Protein 2X5P (pdb70)

Foldseek 3Di:
DKDKDAVVAWAKEKEAEAAPVRFGDWAWWKFKAFPVRDTPDIDTGDRDIDIDTDNFGKMKIFGPDDPPPWDGADIWIWTAYNQQWIDTPHDIDHHRMYMYGYID

Organism: Streptococcus pyogenes (NCBI:txid1314)

Solvent-accessible surface area: 5458 Å² total; per-residue (Å²): 51,40,81,1,42,74,111,151,47,57,18,69,0,52,2,0,5,54,26,144,106,39,128,55,27,56,34,0,38,0,29,1,69,35,80,98,46,137,54,76,31,84,30,101,12,96,26,131,48,55,58,14,147,15,91,42,32,82,17,18,0,25,4,60,47,31,25,144,84,68,141,80,16,111,47,2,61,1,59,5,54,80,140,15,65,0,39,4,118,78,106,53,21,125,49,96,2,1,0,3,0,42,1,88

B-factor: mean 23.14, std 10.89, range [11.83, 92.54]

Secondary structure (DSSP, 8-state):
-EEEEE----EEEEEEEE-TT-PBPP--EEEEE-TTS-EEEEEE--SS-EEEEE-SEEEEEEEEE--TT-PPPPPEEEEE-TT--EEETTEEE-SSEEEEEEP-

Nearest PDB structures (foldseek):
  2x5p-assembly1_A  TM=1.010E+00  e=1.824E-20  Streptococcus pyogenes
  5tth-assembly1_A  TM=9.859E-01  e=7.751E-12  Danio rerio
  4mli-assembly2_C  TM=9.754E-01  e=7.751E-12  Streptococcus pyogenes
  2xic-assembly1_A  TM=8.878E-01  e=5.999E-05  Streptococcus pyogenes
  4bug-assembly1_A  TM=8.940E-01  e=2.823E-04  Streptococcus pyogenes

Radius of gyration: 12.8 Å; Cα contacts (8 Å, |Δi|>4): 279; chains: 1; bounding box: 41×27×27 Å

InterPro domains:
  IPR004237 Fibronectin binding repeat [PF02986] (566-600)
  IPR004237 Fibronectin binding repeat [PF02986] (602-637)
  IPR004237 Fibronectin binding repeat [PF02986] (639-665)
  IPR013552 Thioester domain [PF08341] (92-212)
  IPR013783 Immunoglobulin-like fold [G3DSA:2.60.40.10] (438-557)
  IPR023849 TQXA domain [TIGR03934] (145-184)
  IPR041033 SpaA-like, prealbumin fold domain subgroup 1 [PF17802] (465-544)

Sequence (104 aa):
GAMVDTLDSATHIKFSKRDIDGKELAGATMELRDSSGKTISTWISDGQVKDFYLMPGKYTFVETAAPDGYEVATTAITFTVNEQGQVTVNGKATKGDAHIVMVDA

CATH classification: 2.60.40.10

Structure (mmCIF, N/CA/C/O backbone):
data_2X5P
#
_entry.id   2X5P
#
_cell.length_a   57.220
_cell.length_b   57.220
_cell.length_c   64.580
_cell.angle_alpha   90.00
_cell.angle_beta   90.00
_cell.angle_gamma   120.00
#
_symmetry.space_group_name_H-M   'P 61'
#
loop_
_entity.id
_entity.type
_entity.pdbx_description
1 polymer 'FIBRONECTIN BINDING PROTEIN'
2 water water
#
loop_
_atom_site.group_PDB
_atom_site.id
_atom_site.type_symbol
_atom_site.label_atom_id
_atom_site.label_alt_id
_atom_site.label_comp_id
_atom_site.label_asym_id
_atom_site.label_entity_id
_atom_site.label_seq_id
_atom_site.pdbx_PDB_ins_code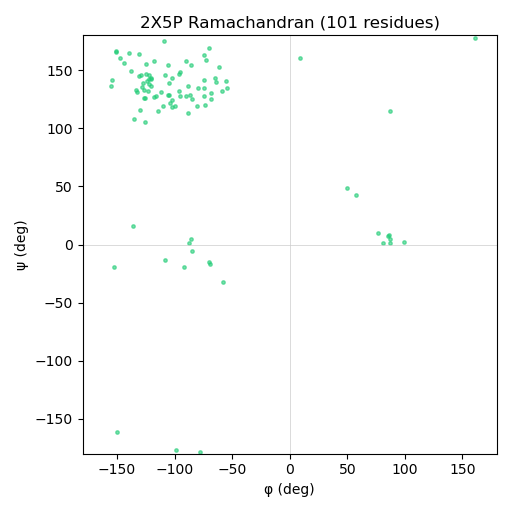
_atom_site.Cartn_x
_atom_site.Cartn_y
_atom_site.Cartn_z
_atom_site.occupancy
_atom_site.B_iso_or_equiv
_atom_site.auth_seq_id
_atom_site.auth_comp_id
_atom_site.auth_asym_id
_atom_site.auth_atom_id
_atom_site.pdbx_PDB_model_num
ATOM 1 N N . GLY A 1 1 ? 69.503 25.869 3.855 1.00 24.76 -2 GLY A N 1
ATOM 2 C CA . GLY A 1 1 ? 68.967 25.068 2.718 1.00 22.41 -2 GLY A CA 1
ATOM 3 C C . GLY A 1 1 ? 67.710 24.373 3.165 1.00 21.20 -2 GLY A C 1
ATOM 4 O O . GLY A 1 1 ? 67.577 24.074 4.339 1.00 20.47 -2 GLY A O 1
ATOM 5 N N . ALA A 1 2 ? 66.792 24.135 2.230 1.00 21.61 -1 ALA A N 1
ATOM 6 C CA . ALA A 1 2 ? 65.450 23.689 2.554 1.00 21.16 -1 ALA A CA 1
ATOM 7 C C . ALA A 1 2 ? 65.165 22.371 1.864 1.00 23.57 -1 ALA A C 1
ATOM 8 O O . ALA A 1 2 ? 65.505 22.176 0.691 1.00 22.02 -1 ALA A O 1
ATOM 10 N N . MET A 1 3 ? 64.524 21.465 2.584 1.00 26.32 0 MET A N 1
ATOM 11 C CA . MET A 1 3 ? 63.946 20.308 1.930 1.00 28.46 0 MET A CA 1
ATOM 12 C C . MET A 1 3 ? 62.742 19.805 2.694 1.00 28.37 0 MET A C 1
ATOM 13 O O . MET A 1 3 ? 62.526 20.184 3.838 1.00 23.34 0 MET A O 1
ATOM 18 N N . VAL A 1 4 ? 61.979 18.945 2.031 1.00 30.34 1 VAL A N 1
ATOM 19 C CA . VAL A 1 4 ? 60.853 18.274 2.648 1.00 29.54 1 VAL A CA 1
ATOM 20 C C . VAL A 1 4 ? 60.950 16.781 2.351 1.00 34.94 1 VAL A C 1
ATOM 21 O O . VAL A 1 4 ? 61.405 16.372 1.279 1.00 37.54 1 VAL A O 1
ATOM 25 N N . ASP A 1 5 ? 60.534 15.978 3.321 1.00 38.53 2 ASP A N 1
ATOM 26 C CA . ASP A 1 5 ? 60.392 14.541 3.135 1.00 42.01 2 ASP A CA 1
ATOM 27 C C . ASP A 1 5 ? 59.272 14.049 4.063 1.00 43.06 2 ASP A C 1
ATOM 28 O O . ASP A 1 5 ? 58.440 14.847 4.513 1.00 34.91 2 ASP A O 1
ATOM 33 N N . THR A 1 6 ? 59.234 12.747 4.332 1.00 49.94 3 THR A N 1
ATOM 34 C CA . THR A 1 6 ? 58.266 12.190 5.275 1.00 51.74 3 THR A CA 1
ATOM 35 C C . THR A 1 6 ? 58.953 11.433 6.428 1.00 60.17 3 THR A C 1
ATOM 36 O O . THR A 1 6 ? 59.978 10.775 6.224 1.00 66.53 3 THR A O 1
ATOM 40 N N . LEU A 1 7 ? 58.401 11.556 7.637 1.00 63.33 4 LEU A N 1
ATOM 41 C CA . LEU A 1 7 ? 58.898 10.815 8.807 1.00 67.46 4 LEU A CA 1
ATOM 42 C C . LEU A 1 7 ? 57.782 10.595 9.822 1.00 71.45 4 LEU A C 1
ATOM 43 O O . LEU A 1 7 ? 57.406 11.517 10.549 1.00 74.10 4 LEU A O 1
ATOM 48 N N . ASP A 1 25 ? 38.375 23.585 9.765 1.00 36.21 22 ASP A N 1
ATOM 49 C CA . ASP A 1 25 ? 39.360 23.137 8.744 1.00 34.44 22 ASP A CA 1
ATOM 50 C C . ASP A 1 25 ? 40.308 22.105 9.364 1.00 31.50 22 ASP A C 1
ATOM 51 O O . ASP A 1 25 ? 40.440 21.985 10.594 1.00 31.28 22 ASP A O 1
ATOM 56 N N . SER A 1 26 ? 40.941 21.345 8.486 1.00 26.32 23 SER A N 1
ATOM 57 C CA . SER A 1 26 ? 41.840 20.296 8.871 1.00 25.50 23 SER A CA 1
ATOM 58 C C . SER A 1 26 ? 43.190 20.877 9.235 1.00 23.97 23 SER A C 1
ATOM 59 O O . SER A 1 26 ? 43.729 21.740 8.519 1.00 24.20 23 SER A O 1
ATOM 62 N N . ALA A 1 27 ? 43.724 20.389 10.345 1.00 21.58 24 ALA A N 1
ATOM 63 C CA . ALA A 1 27 ? 45.079 20.688 10.762 1.00 20.01 24 ALA A CA 1
ATOM 64 C C . ALA A 1 27 ? 45.975 19.561 10.275 1.00 18.82 24 ALA A C 1
ATOM 65 O O . ALA A 1 27 ? 45.555 18.386 10.162 1.00 22.06 24 ALA A O 1
ATOM 67 N N . THR A 1 28 ? 47.215 19.916 9.970 1.00 20.19 25 THR A N 1
ATOM 68 C CA . THR A 1 28 ? 48.200 18.961 9.511 1.00 19.56 25 THR A CA 1
ATOM 69 C C . THR A 1 28 ? 49.400 19.002 10.439 1.00 19.11 25 THR A C 1
ATOM 70 O O . THR A 1 28 ? 49.912 20.086 10.787 1.00 18.16 25 THR A O 1
ATOM 74 N N . HIS A 1 29 ? 49.821 17.816 10.847 1.00 19.67 26 HIS A N 1
ATOM 75 C CA . HIS A 1 29 ? 51.000 17.656 11.673 1.00 20.06 26 HIS A CA 1
ATOM 76 C C . HIS A 1 29 ? 52.254 17.722 10.790 1.00 19.90 26 HIS A C 1
ATOM 77 O O . HIS A 1 29 ? 52.421 16.923 9.857 1.00 22.48 26 HIS A O 1
ATOM 84 N N . ILE A 1 30 ? 53.106 18.701 11.068 1.00 19.28 27 ILE A N 1
ATOM 85 C CA . ILE A 1 30 ? 54.364 18.874 10.365 1.00 20.25 27 ILE A CA 1
ATOM 86 C C . ILE A 1 30 ? 55.514 18.793 11.367 1.00 20.60 27 ILE A C 1
ATOM 87 O O . ILE A 1 30 ? 55.446 19.363 12.468 1.00 22.07 27 ILE A O 1
ATOM 92 N N . LYS A 1 31 ? 56.565 18.078 10.979 1.00 19.02 28 LYS A N 1
ATOM 93 C CA . LYS A 1 31 ? 57.773 17.987 11.777 1.00 19.19 28 LYS A CA 1
ATOM 94 C C . LYS A 1 31 ? 58.827 18.898 11.164 1.00 18.12 28 LYS A C 1
ATOM 95 O O . LYS A 1 31 ? 58.886 19.071 9.944 1.00 19.02 28 LYS A O 1
ATOM 101 N N . PHE A 1 32 ? 59.611 19.523 12.029 1.00 16.39 29 PHE A N 1
ATOM 102 C CA . PHE A 1 32 ? 60.687 20.386 11.606 1.00 15.78 29 PHE A CA 1
ATOM 103 C C . PHE A 1 32 ? 61.983 19.958 12.270 1.00 16.37 29 PHE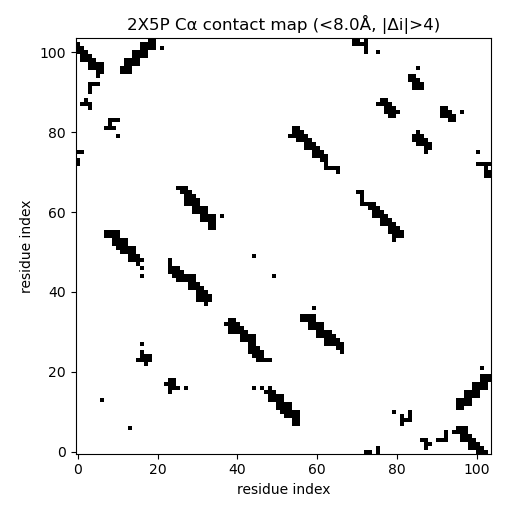 A C 1
ATOM 104 O O . PHE A 1 32 ? 62.019 19.721 13.475 1.00 16.01 29 PHE A O 1
ATOM 112 N N . SER A 1 33 ? 63.046 19.866 11.475 1.00 16.38 30 SER A N 1
ATOM 113 C CA . SER A 1 33 ? 64.394 19.653 12.002 1.00 16.48 30 SER A CA 1
ATOM 114 C C . SER A 1 33 ? 65.331 20.732 11.534 1.00 15.60 30 SER A C 1
ATOM 115 O O . SER A 1 33 ? 65.267 21.144 10.375 1.00 15.59 30 SER A O 1
ATOM 118 N N . LYS A 1 34 ? 66.209 21.161 12.437 1.00 16.08 31 LYS A N 1
ATOM 119 C CA . LYS A 1 34 ? 67.374 21.968 12.098 1.00 15.57 31 LYS A CA 1
ATOM 120 C C . LYS A 1 34 ? 68.562 21.014 12.116 1.00 16.45 31 LYS A C 1
ATOM 121 O O . LYS A 1 34 ? 68.853 20.410 13.140 1.00 16.40 31 LYS A O 1
ATOM 127 N N . ARG A 1 35 ? 69.217 20.869 10.970 1.00 15.95 32 ARG A N 1
ATOM 128 C CA . ARG A 1 35 ? 70.297 19.884 10.828 1.00 16.60 32 ARG A CA 1
ATOM 129 C C . ARG A 1 35 ? 71.540 20.497 10.211 1.00 16.93 32 ARG A C 1
ATOM 130 O O . ARG A 1 35 ? 71.497 21.597 9.657 1.00 16.14 32 ARG A O 1
ATOM 138 N N . ASP A 1 36 ? 72.655 19.782 10.346 1.00 14.52 33 ASP A N 1
ATOM 139 C CA . ASP A 1 36 ? 73.870 20.141 9.617 1.00 14.63 33 ASP A CA 1
ATOM 140 C C . ASP A 1 36 ? 73.979 19.248 8.368 1.00 15.66 33 ASP 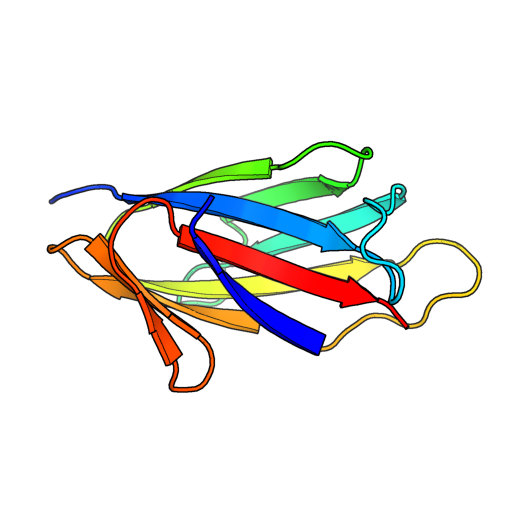A C 1
ATOM 141 O O . ASP A 1 36 ? 73.070 18.468 8.063 1.00 15.73 33 ASP A O 1
ATOM 146 N N . ILE A 1 37 ? 75.064 19.385 7.619 1.00 16.10 34 ILE A N 1
ATOM 147 C CA . ILE A 1 37 ? 75.141 18.667 6.337 1.00 17.30 34 ILE A CA 1
ATOM 148 C C . ILE A 1 37 ? 75.302 17.149 6.500 1.00 17.33 34 ILE A C 1
ATOM 149 O O . ILE A 1 37 ? 75.072 16.397 5.547 1.00 17.44 34 ILE A O 1
ATOM 154 N N . ASP A 1 38 ? 75.652 16.711 7.711 1.00 16.58 35 ASP A N 1
ATOM 155 C CA . ASP A 1 38 ? 75.706 15.293 8.053 1.00 17.14 35 ASP A CA 1
ATOM 156 C C . ASP A 1 38 ? 74.360 14.771 8.544 1.00 17.41 35 ASP A C 1
ATOM 157 O O . ASP A 1 38 ? 74.237 13.607 8.925 1.00 17.60 35 ASP A O 1
ATOM 162 N N . GLY A 1 39 ? 73.343 15.639 8.560 1.00 15.62 36 GLY A N 1
ATOM 163 C CA . GLY A 1 39 ? 72.023 15.260 9.020 1.00 16.87 36 GLY A CA 1
ATOM 164 C C . GLY A 1 39 ? 71.870 15.170 10.522 1.00 18.58 36 GLY A C 1
ATOM 165 O O . GLY A 1 39 ? 70.840 14.678 11.004 1.00 20.76 36 GLY A O 1
ATOM 166 N N . LYS A 1 40 ? 72.878 15.630 11.267 1.00 16.01 37 LYS A N 1
ATOM 167 C CA . LYS A 1 40 ? 72.765 15.690 12.729 1.00 18.20 37 LYS A CA 1
ATOM 168 C C . LYS A 1 40 ? 71.848 16.846 13.125 1.00 18.74 37 LYS A C 1
ATOM 169 O O . LYS A 1 40 ? 71.873 17.913 12.510 1.00 17.86 37 LYS A O 1
ATOM 175 N N . GLU A 1 41 ? 71.043 16.613 14.155 1.00 19.23 38 GLU A N 1
ATOM 176 C CA . GLU A 1 41 ? 70.186 17.665 14.700 1.00 19.31 38 GLU A CA 1
ATOM 177 C C . GLU A 1 41 ? 71.109 18.682 15.359 1.00 19.48 38 GLU A C 1
ATOM 178 O O . GLU A 1 41 ? 71.929 18.324 16.216 1.00 26.17 38 GLU A O 1
ATOM 184 N N . LEU A 1 42 ? 70.985 19.945 14.959 1.00 18.33 39 LEU A N 1
ATOM 185 C CA . LEU A 1 42 ? 71.861 21.005 15.411 1.00 18.35 39 LEU A CA 1
ATOM 186 C C . LEU A 1 42 ? 71.138 21.844 16.440 1.00 18.15 39 LEU A C 1
ATOM 187 O O . LEU A 1 42 ? 70.094 22.414 16.142 1.00 18.32 39 LEU A O 1
ATOM 192 N N . ALA A 1 43 ? 71.717 21.936 17.629 1.00 17.97 40 ALA A N 1
ATOM 193 C CA . ALA A 1 43 ? 71.170 22.755 18.715 1.00 16.48 40 ALA A CA 1
ATOM 194 C C . ALA A 1 43 ? 71.631 24.212 18.642 1.00 16.55 40 ALA A C 1
ATOM 195 O O . ALA A 1 43 ? 72.702 24.527 18.086 1.00 18.85 40 ALA A O 1
ATOM 197 N N . GLY A 1 44 ? 70.827 25.105 19.216 1.00 17.20 41 GLY A N 1
ATOM 198 C CA . GLY A 1 44 ? 71.267 26.463 19.480 1.00 17.87 41 GLY A CA 1
ATOM 199 C C . GLY A 1 44 ? 70.838 27.511 18.483 1.00 16.33 41 GLY A C 1
ATOM 200 O O . GLY A 1 44 ? 71.215 28.676 18.626 1.00 16.67 41 GLY A O 1
ATOM 201 N N . ALA A 1 45 ? 70.058 27.104 17.476 1.00 14.89 42 ALA A N 1
ATOM 202 C CA . ALA A 1 45 ? 69.495 28.020 16.488 1.00 14.18 42 ALA A CA 1
ATOM 203 C C . ALA A 1 45 ? 68.179 28.597 16.979 1.00 13.68 42 ALA A C 1
ATOM 204 O O . ALA A 1 45 ? 67.311 27.852 17.387 1.00 15.61 42 ALA A O 1
ATOM 206 N N . THR A 1 46 ? 68.039 29.920 16.947 1.00 13.40 43 THR A N 1
ATOM 207 C CA . THR A 1 46 ? 66.749 30.545 17.253 1.00 13.17 43 THR A CA 1
ATOM 208 C C . THR A 1 46 ? 65.909 30.558 16.001 1.00 12.71 43 THR A C 1
ATOM 209 O O . THR A 1 46 ? 66.346 31.049 14.946 1.00 12.45 43 THR A O 1
ATOM 213 N N . MET A 1 47 ? 64.711 29.987 16.120 1.00 12.27 44 MET A N 1
ATOM 214 C CA . MET A 1 47 ? 63.792 29.791 15.012 1.00 12.08 44 MET A CA 1
ATOM 215 C C . MET A 1 47 ? 62.468 30.470 15.277 1.00 12.18 44 MET A C 1
ATOM 216 O O . MET A 1 47 ? 62.002 30.517 16.420 1.00 12.41 44 MET A O 1
ATOM 221 N N . GLU A 1 48 ? 61.861 30.966 14.207 1.00 12.62 45 GLU A N 1
ATOM 222 C CA . GLU A 1 48 ? 60.501 31.450 14.231 1.00 12.35 45 GLU A CA 1
ATOM 223 C C . GLU A 1 48 ? 59.685 30.819 13.105 1.00 12.69 45 GLU A C 1
ATOM 224 O O . GLU A 1 48 ? 60.192 30.537 12.016 1.00 13.60 45 GLU A O 1
ATOM 230 N N . LEU A 1 49 ? 58.415 30.588 13.401 1.00 12.50 46 LEU A N 1
ATOM 231 C CA . LEU A 1 49 ? 57.422 30.272 12.391 1.00 12.11 46 LEU A CA 1
ATOM 232 C C . LEU A 1 49 ? 56.574 31.504 12.204 1.00 11.93 46 LEU A C 1
ATOM 233 O O . LEU A 1 49 ? 56.055 32.057 13.178 1.00 13.63 46 LEU A O 1
ATOM 238 N N . ARG A 1 50 ? 56.416 31.933 10.958 1.00 13.73 47 ARG A N 1
ATOM 239 C CA . ARG A 1 50 ? 55.600 33.110 10.647 1.00 15.08 47 ARG A CA 1
ATOM 240 C C . ARG A 1 50 ? 54.452 32.746 9.716 1.00 15.57 47 ARG A C 1
ATOM 241 O O . ARG A 1 50 ? 54.5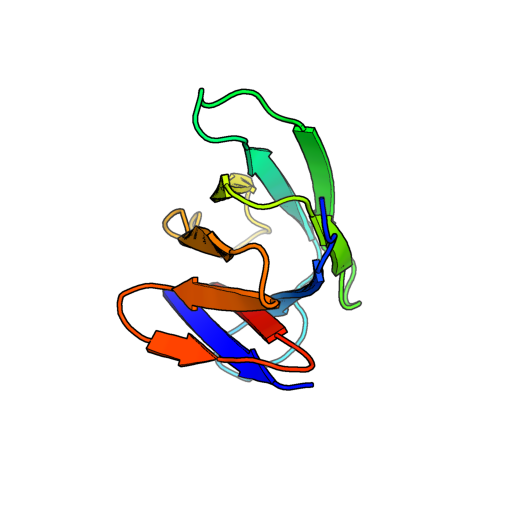97 31.891 8.835 1.00 13.88 47 ARG A O 1
ATOM 249 N N . ASP A 1 51 ? 53.310 33.392 9.942 1.00 16.07 48 ASP A N 1
ATOM 250 C CA . ASP A 1 51 ? 52.141 33.224 9.079 1.00 16.74 48 ASP A CA 1
ATOM 251 C C . ASP A 1 51 ? 52.303 34.031 7.789 1.00 17.14 48 ASP A C 1
ATOM 252 O O . ASP A 1 51 ? 53.326 34.686 7.575 1.00 18.12 48 ASP A O 1
ATOM 257 N N . SER A 1 52 ? 51.297 33.991 6.918 1.00 18.06 49 SER A N 1
ATOM 258 C CA . SER A 1 52 ? 51.432 34.607 5.597 1.00 19.96 49 SER A CA 1
ATOM 259 C C . SER A 1 52 ? 51.493 36.132 5.643 1.00 20.41 49 SER A C 1
ATOM 260 O O . SER A 1 52 ? 51.931 36.756 4.671 1.00 23.89 49 SER A O 1
ATOM 263 N N . SER A 1 53 ? 51.077 36.709 6.767 1.00 22.08 50 SER A N 1
ATOM 264 C CA . SER A 1 53 ? 51.204 38.148 7.026 1.00 23.18 50 SER A CA 1
ATOM 265 C C . SER A 1 53 ? 52.575 38.548 7.594 1.00 23.80 50 SER A C 1
ATOM 266 O O . SER A 1 53 ? 52.854 39.744 7.760 1.00 26.78 50 SER A O 1
ATOM 269 N N . GLY A 1 54 ? 53.423 37.558 7.890 1.00 22.10 51 GLY A N 1
ATOM 270 C CA . GLY A 1 54 ? 54.737 37.801 8.487 1.00 21.84 51 GLY A CA 1
ATOM 271 C C . GLY A 1 54 ? 54.724 37.878 10.007 1.00 20.89 51 GLY A C 1
ATOM 272 O O . GLY A 1 54 ? 55.740 38.190 10.618 1.00 23.40 51 GLY A O 1
ATOM 273 N N . LYS A 1 55 ? 53.575 37.624 10.624 1.00 19.15 52 LYS A N 1
ATOM 274 C CA . LYS A 1 55 ? 53.483 37.621 12.072 1.00 19.87 52 LYS A CA 1
ATOM 275 C C . LYS A 1 55 ? 54.132 36.356 12.632 1.00 18.01 52 LYS A C 1
ATOM 276 O O . LYS A 1 55 ? 53.864 35.255 12.173 1.00 17.10 52 LYS A O 1
ATOM 282 N N . THR A 1 56 ? 54.941 36.520 13.669 1.00 17.35 53 THR A N 1
ATOM 283 C CA . THR A 1 56 ? 55.518 35.369 14.365 1.00 16.25 53 THR A CA 1
ATOM 284 C C . THR A 1 56 ? 54.472 34.651 15.220 1.00 16.20 53 THR A C 1
ATOM 285 O O . THR A 1 56 ? 53.865 35.252 16.130 1.00 19.20 53 THR A O 1
ATOM 289 N N . ILE A 1 57 ? 54.248 33.372 14.908 1.00 17.00 54 ILE A N 1
ATOM 290 C CA . ILE A 1 57 ? 53.264 32.559 15.631 1.00 16.27 54 ILE A CA 1
ATOM 291 C C . ILE A 1 57 ? 53.894 31.489 16.539 1.00 15.91 54 ILE A C 1
ATOM 292 O O . ILE A 1 57 ? 53.200 30.886 17.371 1.00 17.17 54 ILE A O 1
ATOM 297 N N . SER A 1 58 ? 55.194 31.226 16.365 1.00 14.86 55 SER A N 1
ATOM 298 C CA . SER A 1 58 ? 55.938 30.385 17.290 1.00 14.34 55 SER A CA 1
ATOM 299 C C . SER A 1 58 ? 57.410 30.761 17.250 1.00 13.57 55 SER A C 1
ATOM 300 O O . SER A 1 58 ? 57.947 31.045 16.183 1.00 13.82 55 SER A O 1
ATOM 303 N N . THR A 1 59 ? 58.038 30.743 18.415 1.00 13.13 56 THR A N 1
ATOM 304 C CA . THR A 1 59 ? 59.482 30.946 18.565 1.00 12.91 56 THR A CA 1
ATOM 305 C C . THR A 1 59 ? 60.044 29.796 19.394 1.00 13.21 56 THR A C 1
ATOM 306 O O . THR A 1 59 ? 59.461 29.426 20.403 1.00 14.61 56 THR A O 1
ATOM 310 N N . TRP A 1 60 ? 61.175 29.238 18.976 1.00 13.00 57 TRP A N 1
ATOM 311 C CA . TRP A 1 60 ? 61.824 28.164 19.733 1.00 13.28 57 TRP A CA 1
ATOM 312 C C . TRP A 1 60 ? 63.316 28.187 19.524 1.00 13.55 57 TRP A C 1
ATOM 313 O O . TRP A 1 60 ? 63.814 28.883 18.628 1.00 14.68 57 TRP A O 1
ATOM 324 N N . ILE A 1 61 ? 64.029 27.450 20.362 1.00 14.25 58 ILE A N 1
ATOM 325 C CA . ILE A 1 61 ? 65.456 27.246 20.184 1.00 14.70 58 ILE A CA 1
ATOM 326 C C . ILE A 1 61 ? 65.651 25.774 19.816 1.00 14.62 58 ILE A C 1
ATOM 327 O O . ILE A 1 61 ? 65.102 24.881 20.462 1.00 15.28 58 ILE A O 1
ATOM 332 N N . SER A 1 62 ? 66.415 25.511 18.762 1.00 15.08 59 SER A N 1
ATOM 333 C CA . SER A 1 62 ? 66.673 24.129 18.392 1.00 14.97 59 SER A CA 1
ATOM 334 C C . SER A 1 62 ? 67.451 23.445 19.510 1.00 15.82 59 SER A C 1
ATOM 335 O O . SER A 1 62 ? 68.328 24.054 20.139 1.00 16.95 59 SER A O 1
ATOM 338 N N . ASP A 1 63 ? 67.098 22.189 19.781 1.00 15.13 60 ASP A N 1
ATOM 339 C CA . ASP A 1 63 ? 67.612 21.494 20.957 1.00 16.73 60 ASP A CA 1
ATOM 340 C C . ASP A 1 63 ? 68.059 20.069 20.712 1.00 17.77 60 ASP A C 1
ATOM 341 O O . ASP A 1 63 ? 68.256 19.307 21.667 1.00 19.96 60 ASP A O 1
ATOM 346 N N . GLY A 1 64 ? 68.249 19.710 19.450 1.00 17.45 61 GLY A N 1
ATOM 347 C CA . GLY A 1 64 ? 68.647 18.354 19.094 1.00 18.05 61 GLY A CA 1
ATOM 348 C C . GLY A 1 64 ? 67.501 17.390 18.904 1.00 18.61 61 GLY A C 1
ATOM 349 O O . GLY A 1 64 ? 67.732 16.209 18.622 1.00 22.40 61 GLY A O 1
ATOM 350 N N . GLN A 1 65 ? 66.268 17.884 19.045 1.00 25.25 62 GLN A N 1
ATOM 351 C CA . GLN A 1 65 ? 65.079 17.085 18.836 1.00 26.19 62 GLN A CA 1
ATOM 352 C C . GLN A 1 65 ? 64.259 17.664 17.695 1.00 24.05 62 GLN A C 1
ATOM 353 O O . GLN A 1 65 ? 64.387 18.839 17.352 1.00 21.49 62 GLN A O 1
ATOM 359 N N . VAL A 1 66 ? 63.423 16.816 17.105 1.00 23.66 63 VAL A N 1
ATOM 360 C CA . VAL A 1 66 ? 62.445 17.272 16.131 1.00 22.41 63 VAL A CA 1
ATOM 361 C C . VAL A 1 66 ? 61.441 18.201 16.815 1.00 21.11 63 VAL A C 1
ATOM 362 O O . VAL A 1 66 ? 61.091 18.012 17.981 1.00 23.25 63 VAL A O 1
ATOM 366 N N . LYS A 1 67 ? 61.013 19.221 16.082 1.00 19.86 64 LYS A N 1
ATOM 367 C CA . LYS A 1 67 ? 60.015 20.180 16.550 1.00 19.38 64 LYS A CA 1
ATOM 368 C C . LYS A 1 67 ? 58.717 19.876 15.829 1.00 19.34 64 LYS A C 1
ATOM 369 O O . LYS A 1 67 ? 58.689 19.742 14.609 1.00 19.40 64 LYS A O 1
ATOM 375 N N . ASP A 1 68 ? 57.646 19.740 16.601 1.00 19.50 65 ASP A N 1
ATOM 376 C CA . ASP A 1 68 ? 56.326 19.461 16.040 1.00 19.26 65 ASP A CA 1
ATOM 377 C C . ASP A 1 68 ? 55.487 20.726 15.860 1.00 17.65 65 ASP A C 1
ATOM 378 O O . ASP A 1 68 ? 55.569 21.664 16.657 1.00 16.49 65 ASP A O 1
ATOM 383 N N . PHE A 1 69 ? 54.671 20.711 14.810 1.00 16.66 66 PHE A N 1
ATOM 384 C CA . PHE A 1 69 ? 53.655 21.727 14.573 1.00 16.15 66 PHE A CA 1
ATOM 385 C C . PHE A 1 69 ? 52.364 21.093 14.098 1.00 16.96 66 PHE A C 1
ATOM 386 O O . PHE A 1 69 ? 52.375 20.053 13.442 1.00 17.46 66 PHE A O 1
ATOM 394 N N . TYR A 1 70 ? 51.263 21.741 14.450 1.00 16.64 67 TYR A N 1
ATOM 395 C CA . TYR A 1 70 ? 49.933 21.368 13.974 1.00 17.37 67 TYR A CA 1
ATOM 396 C C . TYR A 1 70 ? 49.333 22.614 13.354 1.00 16.23 67 TYR A C 1
ATOM 397 O O . TYR A 1 70 ? 48.936 23.538 14.071 1.00 18.30 67 TYR A O 1
ATOM 406 N N . LEU A 1 71 ? 49.287 22.649 12.021 1.00 16.27 68 LEU A N 1
ATOM 407 C CA . LEU A 1 71 ? 48.975 23.882 11.318 1.00 16.78 68 LEU A CA 1
ATOM 408 C C . LEU A 1 71 ? 47.742 23.774 10.453 1.00 17.28 68 LEU A C 1
ATOM 409 O O . LEU A 1 71 ? 47.493 22.734 9.837 1.00 16.63 68 LEU A O 1
ATOM 414 N N . MET A 1 72 ? 46.981 24.867 10.430 1.00 15.72 69 MET A N 1
ATOM 415 C CA . MET A 1 72 ? 45.854 25.045 9.520 1.00 17.07 69 MET A CA 1
ATOM 416 C C . MET A 1 72 ? 46.344 25.322 8.105 1.00 16.69 69 MET A C 1
ATOM 417 O O . MET A 1 72 ? 47.485 25.732 7.912 1.00 16.76 69 MET A O 1
ATOM 422 N N . PRO A 1 73 ? 45.465 25.169 7.108 1.00 15.51 70 PRO A N 1
ATOM 423 C CA . PRO A 1 73 ? 45.858 25.530 5.759 1.00 14.94 70 PRO A CA 1
ATOM 424 C C . PRO A 1 73 ? 46.359 26.975 5.657 1.00 14.93 70 PRO A C 1
ATOM 425 O O . PRO A 1 73 ? 45.829 27.886 6.313 1.00 16.47 70 PRO A O 1
ATOM 429 N N . GLY A 1 74 ? 47.402 27.180 4.859 1.00 15.71 71 GLY A N 1
ATOM 430 C CA . GLY A 1 74 ? 47.986 28.505 4.712 1.00 14.61 71 GLY A CA 1
ATOM 431 C C . GLY A 1 74 ? 49.390 28.437 4.166 1.00 13.98 71 GLY A C 1
ATOM 432 O O . GLY A 1 74 ? 49.924 27.358 3.931 1.00 13.65 71 GLY A O 1
ATOM 433 N N . LYS A 1 75 ? 49.959 29.616 3.957 1.00 14.20 72 LYS A N 1
ATOM 434 C CA . LYS A 1 75 ? 51.344 29.774 3.590 1.00 13.87 72 LYS A CA 1
ATOM 435 C C . LYS A 1 75 ? 52.082 30.259 4.838 1.00 13.58 72 LYS A C 1
ATOM 436 O O . LYS A 1 75 ? 51.584 31.115 5.573 1.00 14.53 72 LYS A O 1
ATOM 442 N N . TYR A 1 76 ? 53.276 29.713 5.055 1.00 13.17 73 TYR A N 1
ATOM 443 C CA . TYR A 1 76 ? 54.055 29.974 6.261 1.00 13.07 73 TYR A CA 1
ATOM 444 C C . TYR A 1 76 ? 55.518 30.123 5.880 1.00 13.85 73 TYR A C 1
ATOM 445 O O . TYR A 1 76 ? 55.936 29.748 4.785 1.00 14.23 73 TYR A O 1
ATOM 454 N N . THR A 1 77 ? 56.291 30.662 6.812 1.00 13.65 74 THR A N 1
ATOM 455 C CA . THR A 1 77 ? 57.733 30.729 6.662 1.00 13.62 74 THR A CA 1
ATOM 456 C C . THR A 1 77 ? 58.429 30.282 7.946 1.00 12.75 74 THR A C 1
ATOM 457 O O . THR A 1 77 ? 58.055 30.724 9.029 1.00 13.94 74 THR A O 1
ATOM 461 N N . PHE A 1 78 ? 59.436 29.413 7.807 1.00 12.17 75 PHE A N 1
ATOM 462 C CA . PHE A 1 78 ? 60.402 29.158 8.872 1.00 12.22 75 PHE A CA 1
ATOM 463 C C . PHE A 1 78 ? 61.564 30.137 8.695 1.00 12.85 75 PHE A C 1
ATOM 464 O O . PHE A 1 78 ? 62.159 30.210 7.616 1.00 14.42 75 PHE A O 1
ATOM 472 N N . VAL A 1 79 ? 61.896 30.859 9.759 1.00 12.56 76 VAL A N 1
ATOM 473 C CA . VAL A 1 79 ? 62.967 31.842 9.727 1.00 13.03 76 VAL A CA 1
ATOM 474 C C . VAL A 1 79 ? 63.957 31.528 10.841 1.00 12.87 76 VAL A C 1
ATOM 475 O O . VAL A 1 79 ? 63.583 31.390 12.007 1.00 13.31 76 VAL A O 1
ATOM 479 N N . GLU A 1 80 ? 65.226 31.388 10.482 1.00 13.66 77 GLU A N 1
ATOM 480 C CA . GLU A 1 80 ? 66.282 31.270 11.489 1.00 13.66 77 GLU A CA 1
ATOM 481 C C . GLU A 1 80 ? 66.719 32.687 11.803 1.00 14.27 77 GLU A C 1
ATOM 482 O O . GLU A 1 80 ? 67.268 33.367 10.951 1.00 16.11 77 GLU A O 1
ATOM 488 N N . THR A 1 81 ? 66.461 33.143 13.025 1.00 14.60 78 THR A N 1
ATOM 489 C CA . THR A 1 81 ? 66.789 34.530 13.385 1.00 14.77 78 THR A CA 1
ATOM 490 C C . THR A 1 81 ? 68.186 34.657 14.006 1.00 15.22 78 THR A C 1
ATOM 491 O O . THR A 1 81 ? 68.753 35.746 14.032 1.00 18.02 78 THR A O 1
ATOM 495 N N . ALA A 1 82 ? 68.740 33.549 14.499 1.00 14.84 79 ALA A N 1
ATOM 496 C CA . ALA A 1 82 ? 70.094 33.532 15.051 1.00 15.92 79 ALA A CA 1
ATOM 497 C C . ALA A 1 82 ? 70.631 32.113 14.948 1.00 17.56 79 ALA A C 1
ATOM 498 O O . ALA A 1 82 ? 69.909 31.149 15.220 1.00 16.45 79 ALA A O 1
ATOM 500 N N . ALA A 1 83 ? 71.890 31.999 14.528 1.00 18.30 80 ALA A N 1
ATOM 501 C CA . ALA A 1 83 ? 72.567 30.724 14.340 1.00 19.25 80 ALA A CA 1
ATOM 502 C C . ALA A 1 83 ? 73.575 30.485 15.466 1.00 20.44 80 ALA A C 1
ATOM 503 O O . ALA A 1 83 ? 74.098 31.441 16.030 1.00 23.20 80 ALA A O 1
ATOM 505 N N . PRO A 1 84 ? 73.885 29.206 15.759 1.00 20.91 81 PRO A N 1
ATOM 506 C CA . PRO A 1 84 ? 74.946 28.885 16.731 1.00 22.21 81 PRO A CA 1
ATOM 507 C C . PRO A 1 84 ? 76.342 29.219 16.194 1.00 23.62 81 PRO A C 1
ATOM 508 O O . PRO A 1 84 ? 76.496 29.505 15.005 1.00 22.26 81 PRO A O 1
ATOM 512 N N . ASP A 1 85 ? 77.343 29.186 17.067 1.00 24.40 82 ASP A N 1
ATOM 513 C CA . ASP A 1 85 ? 78.708 29.572 16.687 1.00 25.08 82 ASP A CA 1
ATOM 514 C C . ASP A 1 85 ? 79.182 28.791 15.476 1.00 24.58 82 ASP A C 1
ATOM 515 O O . ASP A 1 85 ? 78.996 27.580 15.403 1.00 26.64 82 ASP A O 1
ATOM 520 N N . GLY A 1 86 ? 79.794 29.499 14.531 1.00 27.24 83 GLY A N 1
ATOM 521 C CA . GLY A 1 86 ? 80.389 28.869 13.350 1.00 28.40 83 GLY A CA 1
ATOM 522 C C . GLY A 1 86 ? 79.426 28.622 12.205 1.00 30.12 83 GLY A C 1
ATOM 523 O O . GLY A 1 86 ? 79.792 27.970 11.222 1.00 32.99 83 GLY A O 1
ATOM 524 N N . TYR A 1 87 ? 78.202 29.140 12.332 1.00 27.90 84 TYR A N 1
ATOM 525 C CA . TYR A 1 87 ? 77.191 29.053 11.283 1.00 25.80 84 TYR A CA 1
ATOM 526 C C . TYR A 1 87 ? 76.666 30.422 10.894 1.00 24.32 84 TYR A C 1
ATOM 527 O O . TYR A 1 87 ? 76.560 31.330 11.726 1.00 27.04 84 TYR A O 1
ATOM 536 N N . GLU A 1 88 ? 76.335 30.559 9.617 1.00 26.23 85 GLU A N 1
ATOM 537 C CA . GLU A 1 88 ? 75.667 31.742 9.097 1.00 26.93 85 GLU A CA 1
ATOM 538 C C . GLU A 1 88 ? 74.183 31.428 9.241 1.00 26.06 85 GLU A C 1
ATOM 539 O O . GLU A 1 88 ? 73.822 30.266 9.309 1.00 26.30 85 GLU A O 1
ATOM 545 N N . VAL A 1 89 ? 73.333 32.444 9.283 1.00 25.17 86 VAL A N 1
ATOM 546 C CA . VAL A 1 89 ? 71.898 32.196 9.254 1.00 23.74 86 VAL A CA 1
ATOM 547 C C . VAL A 1 89 ? 71.499 31.647 7.879 1.00 22.24 86 VAL A C 1
ATOM 548 O O . VAL A 1 89 ? 71.881 32.210 6.834 1.00 22.96 86 VAL A O 1
ATOM 552 N N . ALA A 1 90 ? 70.742 30.544 7.891 1.00 20.74 87 ALA A N 1
ATOM 553 C CA . ALA A 1 90 ? 70.217 29.908 6.687 1.00 20.21 87 ALA A CA 1
ATOM 554 C C . ALA A 1 90 ? 69.094 30.750 6.099 1.00 19.95 87 ALA A C 1
ATOM 555 O O . ALA A 1 90 ? 68.486 31.566 6.797 1.00 20.16 87 ALA A O 1
ATOM 557 N N . THR A 1 91 ? 68.819 30.554 4.813 1.00 18.83 88 THR A N 1
ATOM 558 C CA A THR A 1 91 ? 67.736 31.253 4.133 0.50 18.19 88 THR A CA 1
ATOM 559 C CA B THR A 1 91 ? 67.734 31.284 4.167 0.50 18.52 88 THR A CA 1
ATOM 560 C C . THR A 1 91 ? 66.394 30.767 4.678 1.00 17.37 88 THR A C 1
ATOM 561 O O . THR A 1 91 ? 66.264 29.605 5.046 1.00 17.57 88 THR A O 1
ATOM 568 N N . ALA A 1 92 ? 65.411 31.659 4.734 1.00 18.72 89 ALA A N 1
ATOM 569 C CA . ALA A 1 92 ? 64.075 31.292 5.206 1.00 16.90 89 ALA A CA 1
ATOM 570 C C . ALA A 1 92 ? 63.456 30.219 4.305 1.00 15.89 89 ALA A C 1
ATOM 571 O O . ALA A 1 92 ? 63.790 30.100 3.124 1.00 18.81 89 ALA A O 1
ATOM 573 N N . ILE A 1 93 ? 62.568 29.411 4.878 1.00 14.77 90 ILE A N 1
ATOM 574 C CA . ILE A 1 93 ? 61.863 28.366 4.125 1.00 14.69 90 ILE A CA 1
ATOM 575 C C . ILE A 1 93 ? 60.392 28.708 4.078 1.00 15.30 90 ILE A C 1
ATOM 576 O O . ILE A 1 93 ? 59.723 28.750 5.108 1.00 16.13 90 ILE A O 1
ATOM 581 N N . THR A 1 94 ? 59.913 28.970 2.870 1.00 15.95 91 THR A N 1
ATOM 582 C CA . THR A 1 94 ? 58.496 29.170 2.613 1.00 14.58 91 THR A CA 1
ATOM 583 C C . THR A 1 94 ? 57.850 27.832 2.325 1.00 13.88 91 THR A C 1
ATOM 584 O O . THR A 1 94 ? 58.390 27.021 1.587 1.00 14.75 91 THR A O 1
ATOM 588 N N . PHE A 1 95 ? 56.679 27.604 2.911 1.00 13.38 92 PHE A N 1
ATOM 589 C CA . PHE A 1 95 ? 55.940 26.370 2.645 1.00 13.22 92 PHE A CA 1
ATOM 590 C C . PHE A 1 95 ? 54.440 26.620 2.715 1.00 13.13 92 PHE A C 1
ATOM 591 O O . PHE A 1 95 ? 53.987 27.633 3.264 1.00 13.14 92 PHE A O 1
ATOM 599 N N . THR A 1 96 ? 53.683 25.703 2.113 1.00 12.48 93 THR A N 1
ATOM 600 C CA . THR A 1 96 ? 52.236 25.758 2.170 1.00 12.64 93 THR A CA 1
ATOM 601 C C . THR A 1 96 ? 51.682 24.445 2.715 1.00 12.62 93 THR A C 1
ATOM 602 O O . THR A 1 96 ? 52.328 23.403 2.610 1.00 13.74 93 THR A O 1
ATOM 606 N N . VAL A 1 97 ? 50.475 24.536 3.282 1.00 13.82 94 VAL A N 1
ATOM 607 C CA . VAL A 1 97 ? 49.712 23.428 3.794 1.00 14.10 94 V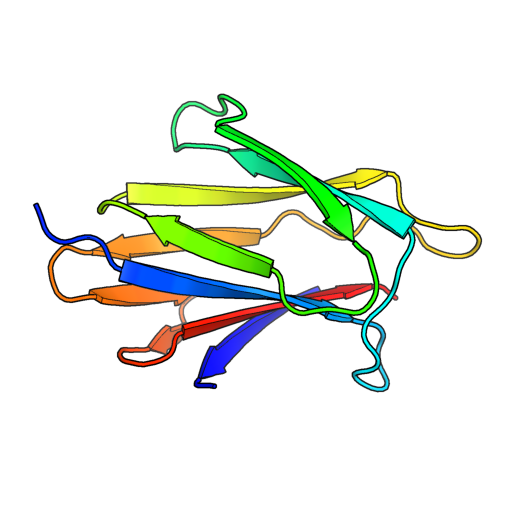AL A CA 1
ATOM 608 C C . VAL A 1 97 ? 48.299 23.599 3.233 1.00 14.97 94 VAL A C 1
ATOM 609 O O . VAL A 1 97 ? 47.746 24.693 3.319 1.00 14.90 94 VAL A O 1
ATOM 613 N N . ASN A 1 98 ? 47.713 22.545 2.663 1.00 15.62 95 ASN A N 1
ATOM 614 C CA . ASN A 1 98 ? 46.307 22.644 2.261 1.00 15.68 95 ASN A CA 1
ATOM 615 C C . ASN A 1 98 ? 45.380 21.796 3.144 1.00 16.38 95 ASN A C 1
ATOM 616 O O . ASN A 1 98 ? 45.823 21.066 4.027 1.00 16.15 95 ASN A O 1
ATOM 621 N N . GLU A 1 99 ? 44.085 21.923 2.898 1.00 17.73 96 GLU A N 1
ATOM 622 C CA . GLU A 1 99 ? 43.060 21.241 3.681 1.00 19.59 96 GLU A CA 1
ATOM 623 C C . GLU A 1 99 ? 43.245 19.721 3.656 1.00 19.89 96 GLU A 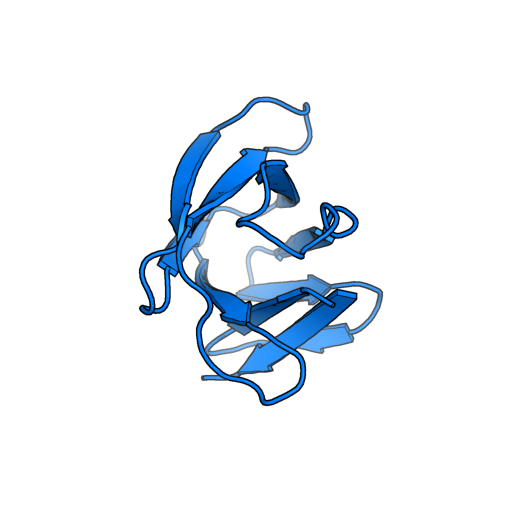C 1
ATOM 624 O O . GLU A 1 99 ? 42.942 19.035 4.629 1.00 22.71 96 GLU A O 1
ATOM 630 N N . GLN A 1 100 ? 43.750 19.208 2.542 1.00 19.74 97 GLN A N 1
ATOM 631 C CA . GLN A 1 100 ? 43.916 17.776 2.339 1.00 21.53 97 GLN A CA 1
ATOM 632 C C . GLN A 1 100 ? 45.242 17.249 2.898 1.00 21.62 97 GLN A C 1
ATOM 633 O O . GLN A 1 100 ? 45.570 16.074 2.717 1.00 24.11 97 GLN A O 1
ATOM 639 N N . GLY A 1 101 ? 46.009 18.120 3.573 1.00 19.20 98 GLY A N 1
ATOM 640 C CA . GLY A 1 101 ? 47.252 17.727 4.223 1.00 19.16 98 GLY A CA 1
ATOM 641 C C . GLY A 1 101 ? 48.488 17.741 3.343 1.00 18.12 98 GLY A C 1
ATOM 642 O O . GLY A 1 101 ? 49.561 17.287 3.751 1.00 19.65 98 GLY A O 1
ATOM 643 N N . GLN A 1 102 ? 48.354 18.262 2.130 1.00 17.89 99 GLN A N 1
ATOM 644 C CA . GLN A 1 102 ? 49.496 18.388 1.244 1.00 17.28 99 GLN A CA 1
ATOM 645 C C . GLN A 1 102 ? 50.389 19.534 1.714 1.00 15.53 99 GLN A C 1
ATOM 646 O O . GLN A 1 102 ? 49.921 20.649 1.948 1.00 16.27 99 GLN A O 1
ATOM 652 N N . VAL A 1 103 ? 51.673 19.235 1.875 1.00 16.53 100 VAL A N 1
ATOM 653 C CA . VAL A 1 103 ? 52.670 20.215 2.287 1.00 15.30 100 VAL A CA 1
ATOM 654 C C . VAL A 1 103 ? 53.675 20.397 1.166 1.00 16.01 100 VAL A C 1
ATOM 655 O O . VAL A 1 103 ? 54.229 19.419 0.663 1.00 16.93 100 VAL A O 1
ATOM 659 N N . THR A 1 104 ? 53.900 21.654 0.774 1.00 15.04 101 THR A N 1
ATOM 660 C CA . THR A 1 104 ? 54.706 21.953 -0.414 1.00 15.08 101 THR A CA 1
ATOM 661 C C . THR A 1 104 ? 55.808 22.928 -0.059 1.00 14.39 101 THR A C 1
ATOM 662 O O . THR A 1 104 ? 55.539 23.984 0.518 1.00 14.63 101 THR A O 1
ATOM 666 N N . VAL A 1 105 ? 57.043 22.544 -0.392 1.00 16.28 102 VAL A N 1
ATOM 667 C CA . VAL A 1 105 ? 58.232 23.346 -0.160 1.00 16.66 102 VAL A CA 1
ATOM 668 C C . VAL A 1 105 ? 59.035 23.423 -1.455 1.00 17.37 102 VAL A C 1
ATOM 669 O O . VAL A 1 105 ? 59.494 22.399 -1.945 1.00 17.46 102 VAL A O 1
ATOM 673 N N . ASN A 1 106 ? 59.167 24.628 -2.010 1.00 19.50 103 ASN A N 1
ATOM 674 C CA . ASN A 1 106 ? 59.971 24.863 -3.216 1.00 20.90 103 ASN A CA 1
ATOM 675 C C . ASN A 1 106 ? 59.627 23.862 -4.331 1.00 20.51 103 ASN A C 1
ATOM 676 O O . ASN A 1 106 ? 60.498 23.218 -4.917 1.00 22.29 103 ASN A O 1
ATOM 681 N N . GLY A 1 107 ? 58.334 23.708 -4.596 1.00 19.69 104 GLY A N 1
ATOM 682 C CA . GLY A 1 107 ? 57.868 22.871 -5.688 1.00 22.27 104 GLY A CA 1
ATOM 683 C C . GLY A 1 107 ? 57.806 21.377 -5.452 1.00 23.25 104 GLY A C 1
ATOM 684 O O . GLY A 1 107 ? 57.453 20.623 -6.368 1.00 27.52 104 GLY A O 1
ATOM 685 N N . LYS A 1 108 ? 58.152 20.942 -4.246 1.00 20.18 105 LYS A N 1
ATOM 686 C CA . LYS A 1 108 ? 58.065 19.533 -3.878 1.00 22.73 105 LYS A CA 1
ATOM 687 C C . LYS A 1 108 ? 56.940 19.370 -2.861 1.00 21.97 105 LYS A C 1
ATOM 688 O O . LYS A 1 108 ? 56.985 19.960 -1.779 1.00 20.69 105 LYS A O 1
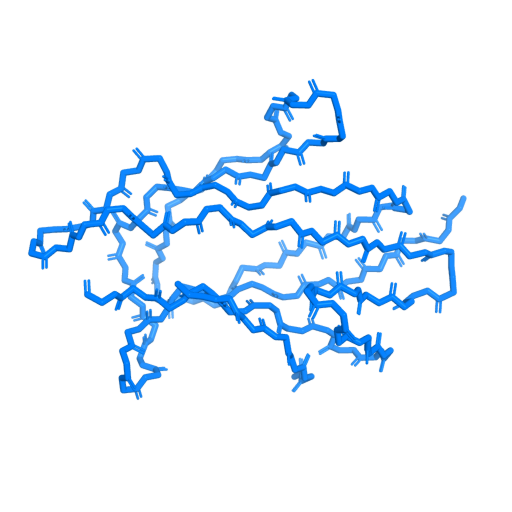ATOM 694 N N . ALA A 1 109 ? 55.941 18.569 -3.229 1.00 23.73 106 ALA A N 1
ATOM 695 C CA . ALA A 1 109 ? 54.757 18.345 -2.406 1.00 23.37 106 ALA A CA 1
ATOM 696 C C . ALA A 1 109 ? 54.780 16.944 -1.821 1.00 24.31 106 ALA A C 1
ATOM 697 O O . ALA A 1 109 ? 55.259 15.991 -2.452 1.00 27.16 106 ALA A O 1
ATOM 699 N N . THR A 1 110 ? 54.252 16.816 -0.612 1.00 25.04 107 THR A N 1
ATOM 700 C CA . THR A 1 110 ? 54.091 15.510 0.009 1.00 28.04 107 THR A CA 1
ATOM 701 C C . THR A 1 110 ? 52.811 15.477 0.833 1.00 29.74 107 THR A C 1
ATOM 702 O O . THR A 1 110 ? 52.298 16.513 1.249 1.00 26.18 107 THR A O 1
ATOM 706 N N . LYS A 1 111 ? 52.287 14.276 1.043 1.00 33.56 108 LYS A N 1
ATOM 707 C CA . LYS A 1 111 ? 51.185 14.069 1.976 1.00 34.99 108 LYS A CA 1
ATOM 708 C C . LYS A 1 111 ? 51.587 12.957 2.929 1.00 35.90 108 LYS A C 1
ATOM 709 O O . LYS A 1 111 ? 52.234 11.998 2.531 1.00 39.63 108 LYS A O 1
ATOM 715 N N . GLY A 1 112 ? 51.261 13.123 4.204 1.00 36.93 109 GLY A N 1
ATOM 716 C CA . GLY A 1 112 ? 51.560 12.108 5.211 1.00 32.52 109 GLY A CA 1
ATOM 717 C C . GLY A 1 112 ? 52.944 12.249 5.816 1.00 32.94 109 GLY A C 1
ATOM 718 O O . GLY A 1 112 ? 53.940 12.090 5.126 1.00 32.98 109 GLY A O 1
ATOM 719 N N . ASP A 1 113 ? 52.987 12.551 7.112 1.00 36.53 110 ASP A N 1
ATOM 720 C CA . ASP A 1 113 ? 54.228 12.621 7.878 1.00 36.62 110 ASP A CA 1
ATOM 721 C C . ASP A 1 113 ? 55.233 13.624 7.295 1.00 35.24 110 ASP A C 1
ATOM 722 O O . ASP A 1 113 ? 56.430 13.331 7.229 1.00 36.47 110 ASP A O 1
ATOM 727 N N . ALA A 1 114 ? 54.747 14.802 6.890 1.00 28.50 111 ALA A N 1
ATOM 728 C CA . ALA A 1 114 ? 55.610 15.852 6.328 1.00 25.68 111 ALA A CA 1
ATOM 729 C C . ALA A 1 114 ? 56.693 16.248 7.327 1.00 22.36 111 ALA A C 1
ATOM 730 O O . ALA A 1 114 ? 56.405 16.495 8.497 1.00 21.73 111 ALA A O 1
ATOM 732 N N . HIS A 1 115 ? 57.928 16.308 6.846 1.00 20.64 112 HIS A N 1
ATOM 733 C CA . HIS A 1 115 ? 59.085 16.619 7.676 1.00 20.88 112 HIS A CA 1
ATOM 734 C C . HIS A 1 115 ? 59.930 17.631 6.917 1.00 19.97 112 HIS A C 1
ATOM 735 O O . HIS A 1 115 ? 60.541 17.297 5.894 1.00 21.69 112 HIS A O 1
ATOM 742 N N . ILE A 1 116 ? 59.927 18.874 7.387 1.00 16.83 113 ILE A N 1
ATOM 743 C CA . ILE A 1 116 ? 60.703 19.927 6.740 1.00 16.25 113 ILE A CA 1
ATOM 744 C C . ILE A 1 116 ? 62.040 20.057 7.474 1.00 16.76 113 ILE A C 1
ATOM 745 O O . ILE A 1 116 ? 62.076 20.107 8.706 1.00 16.15 113 ILE A O 1
ATOM 750 N N . VAL A 1 117 ? 63.125 20.102 6.704 1.00 16.42 114 VAL A N 1
ATOM 751 C CA . VAL A 1 117 ? 64.468 20.202 7.255 1.00 16.81 114 VAL A CA 1
ATOM 752 C C . VAL A 1 117 ? 65.129 21.497 6.784 1.00 16.41 114 VAL A C 1
ATOM 753 O O . VAL A 1 117 ? 65.155 21.789 5.580 1.00 17.04 114 VAL A O 1
ATOM 757 N N . MET A 1 118 ? 65.634 22.281 7.738 1.00 15.07 115 MET A N 1
ATOM 758 C CA . MET A 1 118 ? 66.484 23.421 7.428 1.00 14.56 115 MET A CA 1
ATOM 759 C C . MET A 1 118 ? 67.920 22.966 7.660 1.00 14.94 115 MET A C 1
ATOM 760 O O . MET A 1 118 ? 68.278 22.580 8.767 1.00 14.52 115 MET A O 1
ATOM 765 N N . VAL A 1 119 ? 68.717 23.002 6.596 1.00 16.15 116 VAL A N 1
ATOM 766 C CA . VAL A 1 119 ? 70.117 22.581 6.670 1.00 17.62 116 VAL A CA 1
ATOM 767 C C . VAL A 1 119 ? 70.987 23.810 6.897 1.00 18.86 116 VAL A C 1
ATOM 768 O O . VAL A 1 119 ? 70.872 24.810 6.179 1.00 19.70 116 VAL A O 1
ATOM 772 N N . ASP A 1 120 ? 71.824 23.738 7.926 1.00 20.91 117 ASP A N 1
ATOM 773 C CA . ASP A 1 120 ? 72.735 24.809 8.298 1.00 22.38 117 ASP A CA 1
ATOM 774 C C . ASP A 1 120 ? 74.108 24.432 7.813 1.00 26.42 117 ASP A C 1
ATOM 775 O O . ASP A 1 120 ? 74.593 2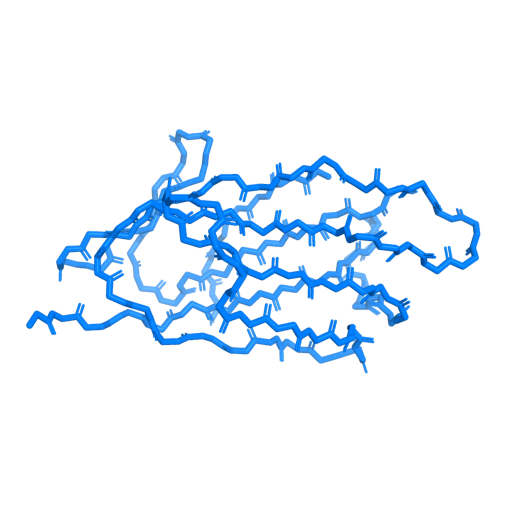3.352 8.124 1.00 25.17 117 ASP A O 1
ATOM 779 N N . ALA A 1 121 ? 74.711 25.302 7.012 1.00 26.59 118 ALA A N 1
ATOM 780 C CA . ALA A 1 121 ? 76.088 25.076 6.543 1.00 26.98 118 ALA A CA 1
ATOM 781 C C . ALA A 1 121 ? 77.057 25.824 7.451 1.00 32.95 118 ALA A C 1
ATOM 782 O O . ALA A 1 121 ? 76.767 26.939 7.912 1.00 40.33 118 ALA A O 1
#